Protein AF-A0A2D1SUV9-F1 (afdb_monomer)

Nearest PDB structures (foldseek):
  3mgd-assembly2_B  TM=9.292E-01  e=2.706E-06  Clostridium acetobutylicum
  3fb3-assembly1_A  TM=8.137E-01  e=1.336E-03  Trypanosoma brucei
  3t90-assembly1_A-2  TM=8.572E-01  e=9.638E-03  Arabidopsis thaliana
  8xj5-assembly1_Q  TM=8.353E-01  e=1.663E-02  Arabidopsis thaliana
  2q4v-assembly1_B  TM=7.759E-01  e=1.032E-02  Homo sapiens

Secondary structure (DSSP, 8-state):
--EEE---BTTBTT-EEEEE------GGGTTSSHHHHHHHHHHHHHHHTT---EEE---TTTHHHHHTTT-------

Sequence (77 aa):
MPLTQRPPYLENLEGIEAYILNMYTLPAFRGYGLAKVLLIHCIDESRERGVKPIWLQASESGAPLYKKMDLKIRKVK

Structure (mmCIF, N/CA/C/O backbone):
data_AF-A0A2D1SUV9-F1
#
_entry.id   AF-A0A2D1SUV9-F1
#
loop_
_atom_site.group_PDB
_atom_site.id
_atom_site.type_symbol
_atom_site.label_atom_id
_atom_site.label_alt_id
_atom_site.label_comp_id
_atom_site.label_asym_id
_atom_site.label_entity_id
_atom_site.label_seq_id
_atom_site.pdbx_PDB_ins_code
_atom_site.Cartn_x
_atom_site.Cartn_y
_atom_site.Cartn_z
_atom_site.occupancy
_atom_site.B_iso_or_equiv
_atom_site.auth_seq_id
_atom_site.auth_comp_id
_atom_site.auth_asym_id
_atom_site.auth_atom_id
_atom_site.pdbx_PDB_model_num
ATOM 1 N N . MET A 1 1 ? -2.961 -9.897 2.663 1.00 56.88 1 MET A N 1
ATOM 2 C CA . MET A 1 1 ? -3.118 -8.716 3.532 1.00 56.88 1 MET A CA 1
ATOM 3 C C . MET A 1 1 ? -3.288 -9.196 4.967 1.00 56.88 1 MET A C 1
ATOM 5 O O . MET A 1 1 ? -4.283 -9.866 5.218 1.00 56.88 1 MET A O 1
ATOM 9 N N . PRO A 1 2 ? -2.325 -8.970 5.878 1.00 69.06 2 PRO A N 1
ATOM 10 C CA . PRO A 1 2 ? -2.529 -9.277 7.288 1.00 69.06 2 PRO A CA 1
ATOM 11 C C . PRO A 1 2 ? -3.494 -8.267 7.921 1.00 69.06 2 PRO A C 1
ATOM 13 O O . PRO A 1 2 ? -3.397 -7.062 7.674 1.00 69.06 2 PRO A O 1
ATOM 16 N N . LEU A 1 3 ? -4.416 -8.786 8.728 1.00 74.25 3 LEU A N 1
ATOM 17 C CA . LEU A 1 3 ? -5.246 -8.005 9.636 1.00 74.25 3 LEU A CA 1
ATOM 18 C C . LEU A 1 3 ? -4.583 -8.037 11.006 1.00 74.25 3 LEU A C 1
ATOM 20 O O . LEU A 1 3 ? -4.262 -9.115 11.510 1.00 74.25 3 LEU A O 1
ATOM 24 N N . THR A 1 4 ? -4.363 -6.871 11.594 1.00 69.69 4 THR A N 1
ATOM 25 C CA . THR A 1 4 ? -3.798 -6.749 12.938 1.00 69.69 4 THR A CA 1
ATOM 26 C C . THR A 1 4 ? -4.822 -6.127 13.862 1.00 69.69 4 THR A C 1
ATOM 28 O O . THR A 1 4 ? -5.487 -5.152 13.516 1.00 69.69 4 THR A O 1
ATOM 31 N N . GLN A 1 5 ? -4.935 -6.710 15.052 1.00 72.44 5 GLN A N 1
ATOM 32 C CA . GLN A 1 5 ? -5.795 -6.205 16.106 1.00 72.44 5 GLN A CA 1
ATOM 33 C C . GLN A 1 5 ? -4.951 -5.377 17.076 1.00 72.44 5 GLN A C 1
ATOM 35 O O . GLN A 1 5 ? -3.940 -5.842 17.607 1.00 72.44 5 GLN A O 1
ATOM 40 N N . ARG A 1 6 ? -5.356 -4.130 17.278 1.00 71.25 6 ARG A N 1
ATOM 41 C CA . ARG A 1 6 ? -4.811 -3.195 18.256 1.00 71.25 6 ARG A CA 1
ATOM 42 C C . ARG A 1 6 ? -5.845 -2.916 19.346 1.00 71.25 6 ARG A C 1
ATOM 44 O O . ARG A 1 6 ? -7.039 -3.100 19.113 1.00 71.25 6 ARG A O 1
ATOM 51 N N . PRO A 1 7 ? -5.407 -2.459 20.531 1.00 73.38 7 PRO A N 1
ATOM 52 C CA . PRO A 1 7 ? -6.322 -1.916 21.523 1.00 73.38 7 PRO A CA 1
ATOM 53 C C . PRO A 1 7 ? -7.177 -0.813 20.880 1.00 73.38 7 PRO A C 1
ATOM 55 O O . PRO A 1 7 ? -6.626 -0.005 20.125 1.00 73.38 7 PRO A O 1
ATOM 58 N N . PRO A 1 8 ? -8.490 -0.773 21.143 1.00 72.56 8 PRO A N 1
ATOM 59 C CA . PRO A 1 8 ? -9.364 0.240 20.574 1.00 72.56 8 PRO A CA 1
ATOM 60 C C . PRO A 1 8 ? -8.931 1.637 21.034 1.00 72.56 8 PRO A C 1
ATOM 62 O O . PRO A 1 8 ? -8.630 1.857 22.208 1.00 72.56 8 PRO A O 1
ATOM 65 N N . TYR A 1 9 ? -8.887 2.583 20.100 1.00 72.94 9 TYR A N 1
ATOM 66 C CA . TYR A 1 9 ? -8.546 3.985 20.353 1.00 72.94 9 TYR A CA 1
ATOM 67 C C . TYR A 1 9 ? -9.556 4.904 19.663 1.00 72.94 9 TYR A C 1
ATOM 69 O O . TYR A 1 9 ? -10.337 4.447 18.834 1.00 72.94 9 TYR A O 1
ATOM 77 N N . LEU A 1 10 ? -9.578 6.195 20.013 1.00 66.00 10 LEU A N 1
ATOM 78 C CA . LEU A 1 10 ? -10.659 7.122 19.630 1.00 66.00 10 LEU A CA 1
ATOM 79 C C . LEU A 1 10 ? -10.950 7.158 18.114 1.00 66.00 10 LEU A C 1
ATOM 81 O O . LEU A 1 10 ? -12.091 7.340 17.704 1.00 66.00 10 LEU A O 1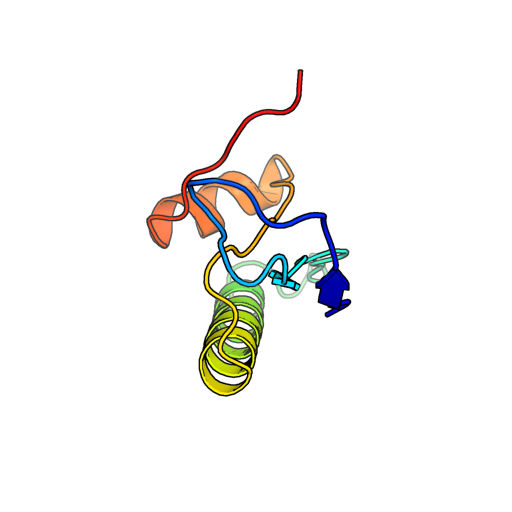
ATOM 85 N N . GLU A 1 11 ? -9.924 6.962 17.286 1.00 68.00 11 GLU A N 1
ATOM 86 C CA . GLU A 1 11 ? -10.025 6.965 15.821 1.00 68.00 11 GLU A CA 1
ATOM 87 C C . GLU A 1 11 ? -10.304 5.566 15.227 1.00 68.00 11 GLU A C 1
ATOM 89 O O . GLU A 1 11 ? -10.737 5.464 14.079 1.00 68.00 11 GLU A O 1
ATOM 94 N N . ASN A 1 12 ? -10.103 4.487 15.995 1.00 69.06 12 ASN A N 1
ATOM 95 C CA . ASN A 1 12 ? -10.400 3.107 15.606 1.00 69.06 12 ASN A CA 1
ATOM 96 C C . ASN A 1 12 ? -10.976 2.304 16.786 1.00 69.06 12 ASN A C 1
ATOM 98 O O . ASN A 1 12 ? -10.269 1.563 17.476 1.00 69.06 12 ASN A O 1
ATOM 102 N N . LEU A 1 13 ? -12.284 2.452 16.996 1.00 66.62 13 LEU A N 1
ATOM 103 C CA . LEU A 1 13 ? -13.027 1.800 18.079 1.00 66.62 13 LEU A CA 1
ATOM 104 C C . LEU A 1 13 ? -13.078 0.272 17.955 1.00 66.62 13 LEU A C 1
ATOM 10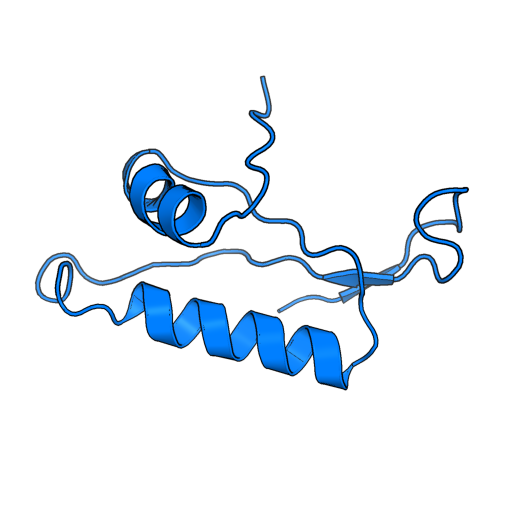6 O O . LEU A 1 13 ? -13.255 -0.406 18.960 1.00 66.62 13 LEU A O 1
ATOM 110 N N . GLU A 1 14 ? -12.915 -0.270 16.747 1.00 69.88 14 GLU A N 1
ATOM 111 C CA . GLU A 1 14 ? -12.912 -1.721 16.524 1.00 69.88 14 GLU A CA 1
ATOM 112 C C . GLU A 1 14 ? -11.515 -2.329 16.687 1.00 69.88 14 GLU A C 1
ATOM 114 O O . GLU A 1 14 ? -11.373 -3.539 16.838 1.00 69.88 14 GLU A O 1
ATOM 119 N N . GLY A 1 15 ? -10.466 -1.497 16.670 1.00 70.88 15 GLY A N 1
ATOM 120 C CA . GLY A 1 15 ? -9.083 -1.940 16.827 1.00 70.88 15 GLY A CA 1
ATOM 121 C C . GLY A 1 15 ? -8.547 -2.765 15.653 1.00 70.88 15 GLY A C 1
ATOM 122 O O . GLY A 1 15 ? -7.410 -3.218 15.711 1.00 70.88 15 GLY A O 1
ATOM 123 N N . ILE A 1 16 ? -9.315 -2.969 14.580 1.00 76.25 16 ILE A N 1
ATOM 124 C CA . ILE A 1 16 ? -8.878 -3.747 13.415 1.00 76.25 16 ILE A CA 1
ATOM 125 C C . ILE A 1 16 ? -8.200 -2.812 12.419 1.00 76.25 16 ILE A C 1
ATOM 127 O O . ILE A 1 16 ? -8.744 -1.766 12.058 1.00 76.25 16 ILE A O 1
ATOM 131 N N . GLU A 1 17 ? -7.004 -3.183 11.978 1.00 81.44 17 GLU A N 1
ATOM 132 C CA . GLU A 1 17 ? -6.223 -2.421 11.012 1.00 81.44 17 GLU A CA 1
ATOM 133 C C . GLU A 1 17 ? -5.724 -3.317 9.883 1.00 81.44 17 GLU A C 1
ATOM 135 O O . GLU A 1 17 ? -5.290 -4.452 10.100 1.00 81.44 17 GLU A O 1
ATOM 140 N N . ALA A 1 18 ? -5.781 -2.796 8.660 1.00 82.12 18 ALA A N 1
ATOM 141 C CA . ALA A 1 18 ? -5.389 -3.527 7.470 1.00 82.12 18 ALA A CA 1
ATOM 142 C C . ALA A 1 18 ? -4.020 -3.033 6.997 1.00 82.12 18 ALA A C 1
ATOM 144 O O . ALA A 1 18 ? -3.824 -1.832 6.824 1.00 82.12 18 ALA A O 1
ATOM 145 N N . TYR A 1 19 ? -3.072 -3.937 6.754 1.00 82.44 19 TYR A N 1
ATOM 146 C CA . TYR A 1 19 ? -1.737 -3.558 6.285 1.00 82.44 19 TYR A CA 1
ATOM 147 C C . TYR A 1 19 ? -1.487 -4.039 4.856 1.00 82.44 19 TYR A C 1
ATOM 149 O O . TYR A 1 19 ? -1.500 -5.239 4.569 1.00 82.44 19 TYR A O 1
ATOM 157 N N . ILE A 1 20 ? -1.206 -3.099 3.953 1.00 83.69 20 ILE A N 1
ATOM 158 C CA . ILE A 1 20 ? -0.723 -3.404 2.606 1.00 83.69 20 ILE A CA 1
ATOM 159 C C . ILE A 1 20 ? 0.800 -3.401 2.645 1.00 83.69 20 ILE A C 1
ATOM 161 O O . ILE A 1 20 ? 1.443 -2.359 2.781 1.00 83.69 20 ILE A O 1
ATOM 165 N N . LEU A 1 21 ? 1.369 -4.596 2.524 1.00 82.69 21 LEU A N 1
ATOM 166 C CA . LEU A 1 21 ? 2.806 -4.841 2.539 1.00 82.69 21 LEU A CA 1
ATOM 167 C C . LEU A 1 21 ? 3.237 -5.481 1.219 1.00 82.69 21 LEU A C 1
ATOM 169 O O . LEU A 1 21 ? 2.424 -6.084 0.520 1.00 82.69 21 LEU A O 1
ATOM 173 N N . ASN A 1 22 ? 4.530 -5.379 0.905 1.00 82.44 22 ASN A N 1
ATOM 174 C CA . ASN A 1 22 ? 5.177 -6.098 -0.198 1.00 82.44 22 ASN A CA 1
ATOM 175 C C . ASN A 1 22 ? 4.552 -5.865 -1.586 1.00 82.44 22 ASN A C 1
ATOM 177 O O . ASN A 1 22 ? 4.590 -6.746 -2.443 1.00 82.44 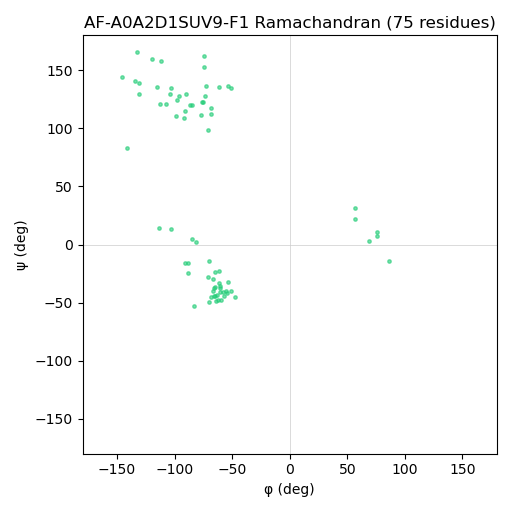22 ASN A O 1
ATOM 181 N N . MET A 1 23 ? 3.997 -4.675 -1.844 1.00 84.50 23 MET A N 1
ATOM 182 C CA . MET A 1 23 ? 3.535 -4.336 -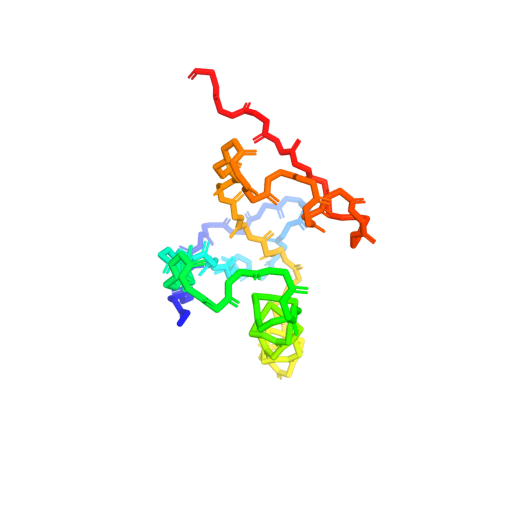3.188 1.00 84.50 23 MET A CA 1
ATOM 183 C C . MET A 1 23 ? 4.733 -4.199 -4.126 1.00 84.50 23 MET A C 1
ATOM 185 O O . MET A 1 23 ? 5.529 -3.264 -4.016 1.00 84.50 23 MET A O 1
ATOM 189 N N . TYR A 1 24 ? 4.844 -5.129 -5.068 1.00 85.50 24 TYR A N 1
ATOM 190 C CA . TYR A 1 24 ? 5.918 -5.155 -6.044 1.00 85.50 24 TYR A CA 1
ATOM 191 C C . TYR A 1 24 ? 5.360 -5.417 -7.438 1.00 85.50 24 TYR A C 1
ATOM 193 O O . TYR A 1 24 ? 4.452 -6.220 -7.640 1.00 85.50 24 TYR A O 1
ATOM 201 N N . THR A 1 25 ? 5.929 -4.731 -8.422 1.00 86.94 25 THR A N 1
ATOM 202 C CA . THR A 1 25 ? 5.665 -4.988 -9.834 1.00 86.94 25 THR A CA 1
ATOM 203 C C . THR A 1 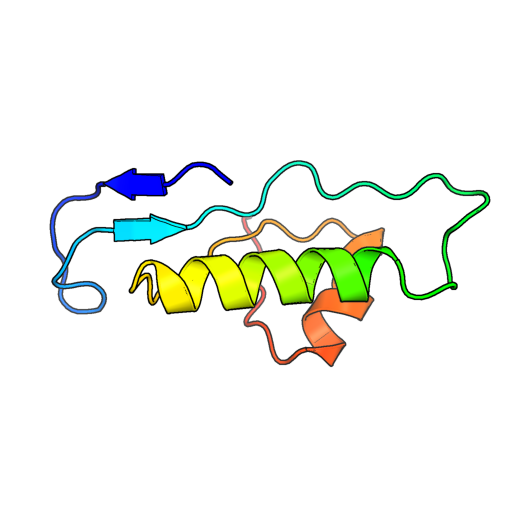25 ? 7.000 -5.101 -10.544 1.00 86.94 25 THR A C 1
ATOM 205 O O . THR A 1 25 ? 7.873 -4.231 -10.395 1.00 86.94 25 THR A O 1
ATOM 208 N N . LEU A 1 26 ? 7.143 -6.182 -11.312 1.00 88.50 26 LEU A N 1
ATOM 209 C CA . LEU A 1 26 ? 8.307 -6.445 -12.149 1.00 88.50 26 LEU A CA 1
ATOM 210 C C . LEU A 1 26 ? 8.607 -5.221 -13.031 1.00 88.50 26 LEU A C 1
ATOM 212 O O . LEU A 1 26 ? 7.670 -4.682 -13.623 1.00 88.50 26 LEU A O 1
ATOM 216 N N . PRO A 1 27 ? 9.876 -4.779 -13.151 1.00 85.19 27 PRO A N 1
ATOM 217 C CA . PRO A 1 27 ? 10.242 -3.589 -13.920 1.00 85.19 27 PRO A CA 1
ATOM 218 C C . PRO A 1 27 ? 9.689 -3.576 -15.348 1.00 85.19 27 PRO A C 1
ATOM 220 O O . PRO A 1 27 ? 9.178 -2.547 -15.779 1.00 85.19 27 PRO A O 1
ATOM 223 N N . ALA A 1 28 ? 9.701 -4.729 -16.027 1.00 90.75 28 ALA A N 1
ATOM 224 C CA . ALA A 1 28 ? 9.177 -4.897 -17.385 1.00 90.75 28 ALA A CA 1
ATOM 225 C C . ALA A 1 28 ? 7.666 -4.613 -17.520 1.00 90.75 28 ALA A C 1
ATOM 227 O O . ALA A 1 28 ? 7.195 -4.284 -18.603 1.00 90.75 28 ALA A O 1
ATOM 228 N N . PHE A 1 29 ? 6.913 -4.707 -16.420 1.00 85.44 29 PHE A N 1
ATOM 229 C CA . PHE A 1 29 ? 5.459 -4.526 -16.377 1.00 85.44 29 PHE A CA 1
ATOM 230 C C . PHE A 1 29 ? 5.037 -3.277 -15.584 1.00 85.44 29 PHE A C 1
ATOM 232 O O . PHE A 1 29 ? 3.865 -3.107 -15.232 1.00 85.44 29 PHE A O 1
ATOM 239 N N . ARG A 1 30 ? 5.973 -2.366 -15.292 1.00 85.44 30 ARG A N 1
ATOM 240 C CA . ARG A 1 30 ? 5.645 -1.057 -14.706 1.00 85.44 30 ARG A CA 1
ATOM 241 C C . ARG A 1 30 ? 5.036 -0.141 -15.768 1.00 85.44 30 ARG A C 1
ATOM 243 O O . ARG A 1 30 ? 5.289 -0.293 -16.953 1.00 85.44 30 ARG A O 1
ATOM 250 N N . GLY A 1 31 ? 4.206 0.808 -15.337 1.00 82.62 31 GLY A N 1
ATOM 251 C CA . GLY A 1 31 ? 3.510 1.736 -16.241 1.00 82.62 31 GLY A CA 1
ATOM 252 C C . GLY A 1 31 ? 2.186 1.213 -16.812 1.00 82.62 31 GLY A C 1
ATOM 253 O O . GLY A 1 31 ? 1.367 2.017 -17.236 1.00 82.62 31 GLY A O 1
ATOM 254 N N . TYR A 1 32 ? 1.905 -0.089 -16.707 1.00 85.81 32 TYR A N 1
ATOM 255 C CA . TYR A 1 32 ? 0.652 -0.704 -17.179 1.00 85.81 32 TYR A CA 1
ATOM 256 C C . TYR A 1 32 ? -0.509 -0.642 -16.173 1.00 85.81 32 TYR A C 1
ATOM 258 O O . TYR A 1 32 ? -1.563 -1.226 -16.389 1.00 85.81 32 TYR A O 1
ATOM 266 N N . GLY A 1 33 ? -0.329 0.024 -15.029 1.00 86.38 33 GLY A N 1
ATOM 267 C CA . GLY A 1 33 ? -1.386 0.152 -14.020 1.00 86.38 33 GLY A CA 1
ATOM 268 C C . GLY A 1 33 ? -1.649 -1.101 -13.173 1.00 86.38 33 GLY A C 1
ATOM 269 O O . GLY A 1 33 ? -2.552 -1.072 -12.346 1.00 86.38 33 GLY A O 1
ATOM 270 N N . LEU A 1 34 ? -0.847 -2.165 -13.282 1.00 87.88 34 LEU A N 1
ATO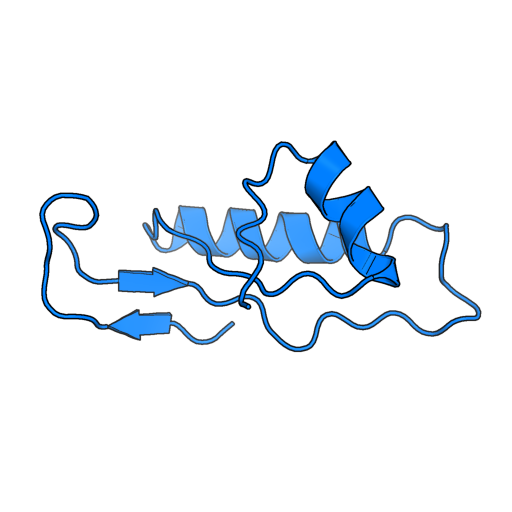M 271 C CA . LEU A 1 34 ? -1.031 -3.401 -12.500 1.00 87.88 34 LEU A CA 1
ATOM 272 C C . LEU A 1 34 ? -1.031 -3.164 -10.982 1.00 87.88 34 LEU A C 1
ATOM 274 O O . LEU A 1 34 ? -1.912 -3.644 -10.277 1.00 87.88 34 LEU A O 1
ATOM 278 N N . ALA A 1 35 ? -0.092 -2.356 -10.481 1.00 86.38 35 ALA A N 1
ATOM 279 C CA . ALA A 1 35 ? -0.053 -1.981 -9.066 1.00 86.38 35 ALA A CA 1
ATOM 280 C C . ALA A 1 35 ? -1.317 -1.219 -8.627 1.00 86.38 35 ALA A C 1
ATOM 282 O O . ALA A 1 35 ? -1.766 -1.373 -7.496 1.00 86.38 35 ALA A O 1
ATOM 283 N N . LYS A 1 36 ? -1.914 -0.426 -9.530 1.00 86.94 36 LYS A N 1
ATOM 284 C CA . LYS A 1 36 ? -3.170 0.295 -9.283 1.00 86.94 36 LYS A CA 1
ATOM 285 C C . LYS A 1 36 ? -4.313 -0.696 -9.071 1.00 86.94 36 LYS A C 1
ATOM 287 O O . LYS A 1 36 ? -5.058 -0.563 -8.110 1.00 86.94 36 LYS A O 1
ATOM 292 N N . VAL A 1 37 ? -4.426 -1.679 -9.963 1.00 89.56 37 VAL A N 1
ATOM 293 C CA . VAL A 1 37 ? -5.461 -2.719 -9.906 1.00 89.56 37 VAL A CA 1
ATOM 294 C C . VAL A 1 37 ? -5.318 -3.537 -8.626 1.00 89.56 37 VAL A C 1
ATOM 296 O O . VAL A 1 37 ? -6.280 -3.686 -7.881 1.00 89.56 37 VAL A O 1
ATOM 299 N N . LEU A 1 38 ? -4.098 -3.979 -8.309 1.00 88.69 38 LEU A N 1
ATOM 300 C CA . LEU A 1 38 ? -3.828 -4.757 -7.100 1.00 88.69 38 LEU A CA 1
ATOM 301 C C . LEU A 1 38 ? -4.174 -3.980 -5.819 1.00 88.69 38 LEU A C 1
ATOM 303 O O . LEU A 1 38 ? -4.772 -4.532 -4.900 1.00 88.69 38 LEU A O 1
ATOM 307 N N . LEU A 1 39 ? -3.844 -2.687 -5.781 1.00 87.62 39 LEU A N 1
ATOM 308 C CA . LEU A 1 39 ? -4.185 -1.803 -4.670 1.00 87.62 39 LEU A CA 1
ATOM 309 C C . LEU A 1 39 ? -5.701 -1.638 -4.499 1.00 87.62 39 LEU A C 1
ATOM 311 O O . LEU A 1 39 ? -6.182 -1.703 -3.372 1.00 87.62 39 LEU A O 1
ATOM 315 N N . ILE A 1 40 ? -6.444 -1.456 -5.597 1.00 88.69 40 ILE A N 1
ATOM 316 C CA . ILE A 1 40 ? -7.912 -1.352 -5.571 1.00 88.69 40 ILE A CA 1
ATOM 317 C C . ILE A 1 40 ? -8.519 -2.624 -4.980 1.00 88.69 40 ILE A C 1
ATOM 319 O O . ILE A 1 40 ? -9.290 -2.530 -4.033 1.00 88.69 40 ILE A O 1
ATOM 323 N N . HIS A 1 41 ? -8.084 -3.801 -5.439 1.00 89.81 41 HIS A N 1
ATOM 324 C CA . HIS A 1 41 ? -8.558 -5.068 -4.882 1.00 89.81 41 HIS A CA 1
ATOM 325 C C . HIS A 1 41 ? -8.290 -5.191 -3.377 1.00 89.81 41 HIS A C 1
ATOM 327 O O . HIS A 1 41 ? -9.162 -5.640 -2.643 1.00 89.81 41 HIS A O 1
ATOM 333 N N . CYS A 1 42 ? -7.122 -4.757 -2.887 1.00 87.19 42 CYS A N 1
ATOM 334 C CA . CYS A 1 42 ? -6.853 -4.751 -1.446 1.00 87.19 42 CYS A CA 1
ATOM 335 C C . CYS A 1 42 ? -7.771 -3.793 -0.670 1.00 87.19 42 CYS A C 1
ATOM 337 O O . CYS A 1 42 ? -8.153 -4.095 0.461 1.00 87.19 42 CYS A O 1
ATOM 339 N N . ILE A 1 43 ? -8.102 -2.635 -1.247 1.00 85.88 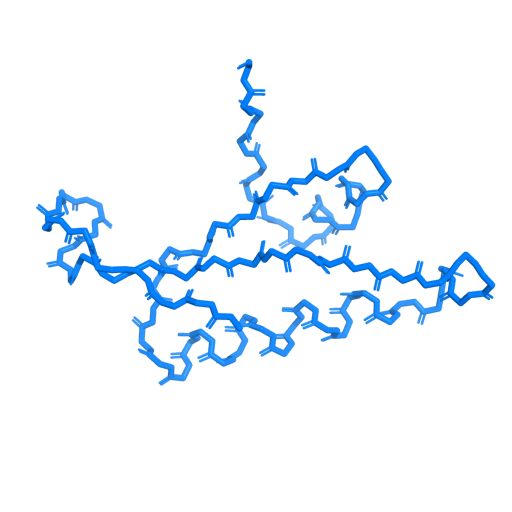43 ILE A N 1
ATOM 340 C CA . ILE A 1 43 ? -9.002 -1.658 -0.623 1.00 85.88 43 ILE A CA 1
ATOM 341 C C . ILE A 1 43 ? -10.427 -2.208 -0.565 1.00 85.88 43 ILE A C 1
ATOM 343 O O . ILE A 1 43 ? -11.059 -2.109 0.485 1.00 85.88 43 ILE A O 1
ATOM 347 N N . ASP A 1 44 ? -10.915 -2.804 -1.651 1.00 89.44 44 ASP A N 1
ATOM 348 C CA . ASP A 1 44 ? -12.258 -3.384 -1.687 1.00 89.44 44 ASP A CA 1
ATOM 349 C C . ASP A 1 44 ? -12.381 -4.573 -0.726 1.00 89.44 44 ASP A C 1
ATOM 351 O O . ASP A 1 44 ? -13.285 -4.577 0.105 1.00 89.44 44 ASP A O 1
ATOM 355 N N . GLU A 1 45 ? -11.394 -5.473 -0.688 1.00 87.88 45 GLU A N 1
ATOM 356 C CA . GLU A 1 45 ? -11.310 -6.535 0.330 1.00 87.88 45 GLU A CA 1
ATOM 357 C C . GLU A 1 45 ? -11.328 -5.980 1.765 1.00 87.88 45 GLU A C 1
ATOM 359 O O . GLU A 1 45 ? -11.959 -6.545 2.657 1.00 87.88 45 GLU A O 1
ATOM 364 N N . SER A 1 46 ? -10.645 -4.859 2.018 1.00 84.06 46 SER A N 1
ATOM 365 C CA . SER A 1 46 ? -10.640 -4.234 3.350 1.00 84.06 46 SER A CA 1
ATOM 366 C C . SER A 1 46 ? -12.010 -3.686 3.726 1.00 84.06 46 SER A C 1
ATOM 368 O O . SER A 1 46 ? -12.433 -3.824 4.873 1.00 84.06 46 SER A O 1
ATOM 370 N N . ARG A 1 47 ? -12.708 -3.085 2.755 1.00 83.56 47 ARG A N 1
ATOM 371 C CA . ARG A 1 47 ? -14.067 -2.562 2.930 1.00 83.56 47 ARG A CA 1
ATOM 372 C C . ARG A 1 47 ? -15.062 -3.684 3.188 1.00 83.56 47 ARG A C 1
ATOM 374 O O . ARG A 1 47 ? -15.865 -3.556 4.106 1.00 83.56 47 ARG A O 1
ATOM 381 N N . GLU A 1 48 ? -14.973 -4.781 2.439 1.00 87.00 48 GLU A N 1
ATOM 382 C CA . GLU A 1 48 ? -15.809 -5.971 2.645 1.00 87.00 48 GLU A CA 1
ATOM 383 C C . GLU A 1 48 ? -15.604 -6.581 4.035 1.00 87.00 48 GLU A C 1
ATOM 385 O O . GLU A 1 48 ? -16.555 -7.028 4.671 1.00 87.00 48 GLU A O 1
ATOM 390 N N . ARG A 1 49 ? -14.372 -6.531 4.550 1.00 82.06 49 ARG A N 1
ATOM 391 C CA . ARG A 1 49 ? -14.023 -6.998 5.899 1.00 82.06 49 ARG A CA 1
ATOM 392 C C . ARG A 1 49 ? -14.332 -5.979 7.008 1.00 82.06 49 ARG A C 1
ATOM 394 O O . ARG A 1 49 ? -14.018 -6.249 8.163 1.00 82.06 49 ARG A O 1
ATOM 401 N N . GLY A 1 50 ? -14.912 -4.819 6.683 1.00 80.75 50 GLY A N 1
ATOM 402 C CA . GLY A 1 50 ? -15.279 -3.773 7.648 1.00 80.75 50 GLY A CA 1
ATOM 403 C C . GLY A 1 50 ? -14.107 -2.943 8.186 1.00 80.75 50 GLY A C 1
ATOM 404 O O . GLY A 1 50 ? -14.276 -2.168 9.126 1.00 80.75 50 GLY A O 1
ATOM 405 N N . VAL A 1 51 ? -12.913 -3.057 7.602 1.00 81.25 51 VAL A N 1
ATOM 406 C CA . VAL A 1 51 ? -11.711 -2.405 8.130 1.00 81.25 51 VAL A CA 1
ATOM 407 C C . VAL A 1 51 ? -11.590 -0.983 7.600 1.00 81.25 51 VAL A C 1
ATOM 409 O O . VAL A 1 51 ? -11.478 -0.755 6.395 1.00 81.25 51 VAL A O 1
ATOM 412 N N . LYS A 1 52 ? -11.587 -0.008 8.513 1.00 73.50 52 LYS A N 1
ATOM 413 C CA . LYS A 1 52 ? -11.525 1.421 8.170 1.00 73.50 52 LYS A CA 1
ATOM 414 C C . LYS A 1 52 ? -10.093 1.916 7.925 1.00 73.50 52 LYS A C 1
ATOM 416 O O . LYS A 1 52 ? -9.857 2.508 6.870 1.00 73.50 52 LYS A O 1
ATOM 421 N N . PRO A 1 53 ? -9.124 1.713 8.842 1.00 76.88 53 PRO A N 1
ATOM 422 C CA . PRO A 1 53 ? -7.764 2.178 8.608 1.00 76.88 53 PRO A CA 1
ATOM 423 C C . PRO A 1 53 ? -6.963 1.160 7.789 1.00 76.88 53 PRO A C 1
ATOM 425 O O . PRO A 1 53 ? -6.734 0.024 8.211 1.00 76.88 53 PRO A O 1
ATOM 428 N N . ILE A 1 54 ? -6.493 1.608 6.624 1.00 80.25 54 ILE A N 1
ATOM 429 C CA . ILE A 1 54 ? -5.541 0.875 5.790 1.00 80.25 54 ILE A CA 1
ATOM 430 C C . ILE A 1 54 ? -4.184 1.567 5.894 1.00 80.25 54 ILE A C 1
ATOM 432 O O . ILE A 1 54 ? -4.034 2.741 5.549 1.00 80.25 54 ILE A O 1
ATOM 436 N N . TRP A 1 55 ? -3.183 0.825 6.345 1.00 77.88 55 TRP A N 1
ATOM 437 C CA . TRP A 1 55 ? -1.811 1.281 6.485 1.00 77.88 55 TRP A CA 1
ATOM 438 C C . TRP A 1 55 ? -0.950 0.732 5.358 1.00 77.88 55 TRP A C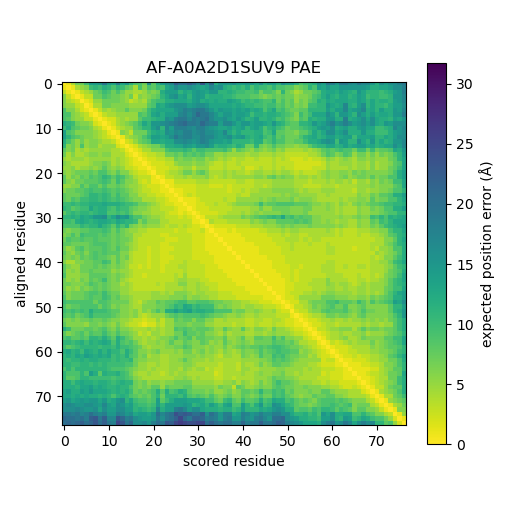 1
ATOM 440 O O . TRP A 1 55 ? -0.987 -0.456 5.033 1.00 77.88 55 TRP A O 1
ATOM 450 N N . LEU A 1 56 ? -0.131 1.601 4.777 1.00 82.00 56 LEU A N 1
ATOM 451 C CA . LEU A 1 56 ? 0.865 1.212 3.791 1.00 82.00 56 LEU A CA 1
ATOM 452 C C . LEU A 1 56 ? 2.104 2.089 3.935 1.00 82.00 56 LEU A C 1
ATOM 454 O O . LEU A 1 56 ? 2.008 3.287 4.208 1.00 82.00 56 LEU A O 1
ATOM 458 N N . GLN A 1 57 ? 3.271 1.493 3.714 1.00 79.62 57 GLN A N 1
ATOM 459 C CA . GLN A 1 57 ? 4.524 2.227 3.624 1.00 79.62 57 GLN A CA 1
ATOM 460 C C . GLN A 1 57 ? 4.859 2.443 2.150 1.00 79.62 57 GLN A C 1
ATOM 462 O O . GLN A 1 57 ? 5.156 1.502 1.414 1.00 79.62 57 GLN A O 1
ATOM 467 N N . ALA A 1 58 ? 4.779 3.696 1.702 1.00 77.94 58 ALA A N 1
ATOM 468 C CA . ALA A 1 58 ? 5.087 4.042 0.324 1.00 77.94 58 ALA A CA 1
ATOM 469 C C . ALA A 1 58 ? 6.605 4.034 0.097 1.00 77.94 58 ALA A C 1
ATOM 471 O O . ALA A 1 58 ? 7.333 4.782 0.748 1.00 77.94 58 ALA A O 1
ATOM 472 N N . SER A 1 59 ? 7.077 3.229 -0.856 1.00 80.31 59 SER A N 1
ATOM 473 C CA . SER A 1 59 ? 8.430 3.359 -1.407 1.00 80.31 59 SER A CA 1
ATOM 474 C C . SER A 1 59 ? 8.519 4.573 -2.339 1.00 80.31 59 SER A C 1
ATOM 476 O O . SER A 1 59 ? 7.494 5.057 -2.828 1.00 80.31 59 SER A O 1
ATOM 478 N N . GLU A 1 60 ? 9.728 5.054 -2.640 1.00 78.38 60 GLU A N 1
ATOM 479 C CA . GLU A 1 60 ? 9.931 6.197 -3.548 1.00 78.38 60 GLU A CA 1
ATOM 480 C C . GLU A 1 60 ? 9.269 5.979 -4.916 1.00 78.38 60 GLU A C 1
ATOM 482 O O . GLU A 1 60 ? 8.591 6.865 -5.436 1.00 78.38 60 GLU A O 1
ATOM 487 N N . SER A 1 61 ? 9.378 4.762 -5.460 1.00 76.50 61 SER A N 1
ATOM 488 C CA . SER A 1 61 ? 8.746 4.392 -6.730 1.00 76.50 61 SER A CA 1
ATOM 489 C C . SER A 1 61 ? 7.218 4.270 -6.642 1.00 76.50 61 SER A C 1
ATOM 491 O O . SER A 1 61 ? 6.533 4.463 -7.645 1.00 76.50 61 SER A O 1
ATOM 493 N N . GLY A 1 62 ? 6.670 3.940 -5.467 1.00 77.88 62 GLY A N 1
ATOM 494 C CA . GLY A 1 62 ? 5.228 3.786 -5.242 1.00 77.88 62 GLY A CA 1
ATOM 495 C C . GLY A 1 62 ? 4.515 5.083 -4.848 1.00 77.88 62 GLY A C 1
ATOM 496 O O . GLY A 1 62 ? 3.324 5.237 -5.110 1.00 77.88 62 GLY A O 1
ATOM 497 N N . ALA A 1 63 ? 5.234 6.051 -4.275 1.00 80.50 63 ALA A N 1
ATOM 498 C CA . ALA A 1 63 ? 4.704 7.347 -3.854 1.00 80.50 63 ALA A CA 1
ATOM 499 C C . ALA A 1 63 ? 3.822 8.066 -4.902 1.00 80.50 63 ALA A C 1
ATOM 501 O O . ALA A 1 63 ? 2.751 8.544 -4.517 1.00 80.50 63 ALA A O 1
ATOM 502 N N . PRO A 1 64 ? 4.184 8.145 -6.203 1.00 83.19 64 PRO A N 1
ATOM 503 C CA . PRO A 1 64 ? 3.329 8.801 -7.195 1.00 83.19 64 PRO A CA 1
ATOM 504 C C . PRO A 1 64 ? 2.003 8.068 -7.436 1.00 83.19 64 PRO A C 1
ATOM 506 O O . PRO A 1 64 ? 1.009 8.719 -7.748 1.00 83.19 64 PRO A O 1
ATOM 509 N N . LEU A 1 65 ? 1.958 6.740 -7.278 1.00 83.06 65 LEU A N 1
ATOM 510 C CA . LEU A 1 65 ? 0.722 5.966 -7.415 1.00 83.06 65 LEU A CA 1
ATOM 511 C C . LEU A 1 65 ? -0.230 6.250 -6.250 1.00 83.06 65 LEU A C 1
ATOM 513 O O . LEU A 1 65 ? -1.394 6.567 -6.480 1.00 83.06 65 LEU A O 1
ATOM 517 N N . TYR A 1 66 ? 0.273 6.181 -5.014 1.00 82.19 66 TYR A N 1
ATOM 518 C CA . TYR A 1 66 ? -0.549 6.381 -3.818 1.00 82.19 66 TYR A CA 1
ATOM 519 C C . TYR A 1 66 ? -1.082 7.816 -3.717 1.00 82.19 66 TYR A C 1
ATOM 521 O O . TYR A 1 66 ? -2.245 8.010 -3.376 1.00 82.19 66 TYR A O 1
ATOM 529 N N . LYS A 1 67 ? -0.278 8.820 -4.105 1.00 80.75 67 LYS A N 1
ATOM 530 C CA . LYS A 1 67 ? -0.733 10.220 -4.176 1.00 80.75 67 LYS A CA 1
ATOM 531 C C . LYS A 1 67 ? -1.888 10.420 -5.158 1.00 80.75 67 LYS A C 1
ATOM 533 O O . LYS A 1 67 ? -2.776 11.209 -4.877 1.00 80.75 67 LYS A O 1
ATOM 538 N N . LYS A 1 68 ? -1.886 9.710 -6.292 1.00 82.88 68 LYS A N 1
ATOM 539 C CA . LYS A 1 68 ? -2.975 9.768 -7.285 1.00 82.88 68 LYS A CA 1
ATOM 540 C C . LYS A 1 68 ? -4.280 9.125 -6.805 1.00 82.88 68 LYS A C 1
ATOM 542 O O . LYS A 1 68 ? -5.292 9.287 -7.471 1.00 82.88 68 LYS A O 1
ATOM 547 N N . MET A 1 69 ? -4.241 8.353 -5.721 1.00 75.88 69 MET A N 1
ATOM 548 C CA . MET A 1 69 ? -5.411 7.703 -5.128 1.00 75.88 69 MET A CA 1
ATOM 549 C C . MET A 1 69 ? -5.919 8.419 -3.869 1.00 75.88 69 MET A C 1
ATOM 551 O O . MET A 1 69 ? -6.674 7.824 -3.107 1.00 75.88 69 MET A O 1
ATOM 555 N N . ASP A 1 70 ? -5.465 9.650 -3.608 1.00 74.12 70 ASP A N 1
ATOM 556 C CA . ASP A 1 70 ? -5.827 10.423 -2.409 1.00 74.12 70 ASP A CA 1
ATOM 557 C C . ASP A 1 70 ? -5.506 9.714 -1.076 1.00 74.12 70 ASP A C 1
ATOM 559 O O . ASP A 1 70 ? -6.034 10.043 -0.012 1.00 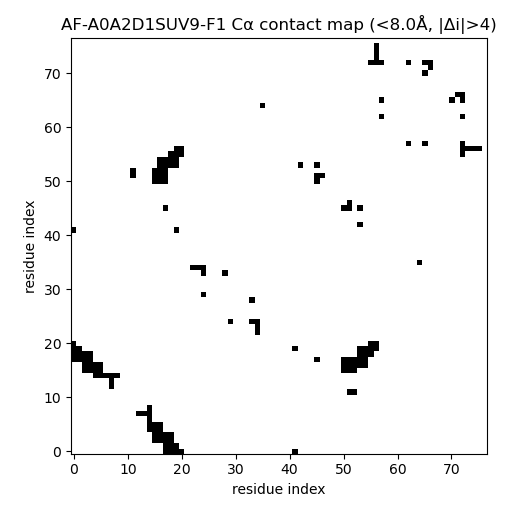74.12 70 ASP A O 1
ATOM 563 N N . LEU A 1 71 ? -4.578 8.749 -1.100 1.00 75.12 71 LEU A N 1
ATOM 564 C CA . LEU A 1 71 ? -4.116 8.069 0.105 1.00 75.12 71 LEU A CA 1
ATOM 565 C C . LEU A 1 71 ? -3.205 9.009 0.903 1.00 75.12 71 LEU A C 1
ATOM 567 O O . LEU A 1 71 ? -2.218 9.545 0.388 1.00 75.12 71 LEU A O 1
ATOM 571 N N . LYS A 1 72 ? -3.504 9.186 2.195 1.00 67.81 72 LYS A N 1
ATOM 572 C CA . LYS A 1 72 ? -2.666 9.967 3.115 1.00 67.81 72 LYS A CA 1
ATOM 573 C C . LYS A 1 72 ? -1.368 9.214 3.408 1.00 67.81 72 LYS A C 1
ATOM 575 O O . LYS A 1 72 ? -1.316 8.334 4.261 1.00 67.81 72 LYS A O 1
ATOM 580 N N . ILE A 1 73 ? -0.296 9.579 2.709 1.00 65.31 73 ILE A N 1
ATOM 581 C CA . ILE A 1 73 ? 1.039 9.016 2.940 1.00 65.31 73 ILE A CA 1
ATOM 582 C C . ILE A 1 73 ? 1.640 9.665 4.190 1.00 65.31 73 ILE A C 1
ATOM 584 O O . ILE A 1 73 ? 1.997 10.844 4.176 1.00 65.31 73 ILE A O 1
ATOM 588 N N . ARG A 1 74 ? 1.802 8.890 5.266 1.00 57.94 74 ARG A N 1
ATOM 589 C CA . ARG A 1 74 ? 2.557 9.317 6.450 1.00 57.94 74 ARG A CA 1
ATOM 590 C C . ARG A 1 74 ? 4.016 8.892 6.271 1.00 57.94 74 ARG A C 1
ATOM 592 O O . ARG A 1 74 ? 4.304 7.702 6.184 1.00 57.94 74 ARG A O 1
ATOM 599 N N . LYS A 1 75 ? 4.942 9.853 6.168 1.00 45.16 75 LYS A N 1
ATOM 600 C CA . LYS A 1 75 ? 6.383 9.552 6.141 1.00 45.16 75 LYS A CA 1
ATOM 601 C C . LYS A 1 75 ? 6.796 9.022 7.513 1.00 45.16 75 LYS A C 1
ATOM 603 O O . LYS A 1 75 ? 6.682 9.746 8.498 1.00 45.16 75 LYS A O 1
ATOM 608 N N . VAL A 1 76 ? 7.261 7.778 7.564 1.00 46.72 76 VAL A N 1
ATOM 609 C CA . VAL A 1 76 ? 7.998 7.263 8.722 1.00 46.72 76 VAL A CA 1
ATOM 610 C C . VAL A 1 76 ? 9.401 7.868 8.632 1.00 46.72 76 VAL A C 1
ATOM 612 O O . VAL A 1 76 ? 10.021 7.796 7.570 1.00 46.72 76 VAL A O 1
ATOM 615 N N . LYS A 1 77 ? 9.805 8.586 9.681 1.00 31.77 77 LYS A N 1
ATOM 616 C CA . LYS A 1 77 ? 11.120 9.223 9.814 1.00 31.77 77 LYS A CA 1
ATOM 617 C C . LYS A 1 77 ? 12.146 8.205 10.285 1.00 31.77 77 LYS A C 1
ATOM 619 O O . LYS A 1 77 ? 11.741 7.338 11.090 1.00 31.77 77 LYS A O 1
#

Solvent-accessible surface area (backbone atoms only — not comparable to full-atom values): 4990 Å² total; per-residue (Å²): 119,60,77,46,81,49,80,60,40,99,94,39,74,84,16,52,35,35,39,60,70,88,88,78,71,59,77,94,59,56,92,74,51,56,70,56,53,55,50,49,54,54,50,52,56,32,52,77,70,70,38,77,53,74,46,62,79,73,47,85,88,45,41,69,60,42,56,75,66,76,51,87,79,72,82,84,129

Radius of gyration: 13.45 Å; Cα contacts (8 Å, |Δi|>4): 78; chains: 1; bounding box: 27×20×39 Å

Foldseek 3Di:
DDWDADPADPVRNRRIEAEDPDQDDDPVCPPVCPSVVVVVVSVVVCVVVVHDHYDYAADPVRVVVCVVVVHDHDDDD

Mean predicted aligned error: 7.18 Å

pLDDT: mean 78.04, std 10.61, range [31.77, 90.75]